Protein AF-A0A352Y1X3-F1 (afdb_monomer)

Structure (mmCIF, N/CA/C/O backbone):
data_AF-A0A352Y1X3-F1
#
_entry.id   AF-A0A352Y1X3-F1
#
loop_
_atom_site.group_PDB
_atom_site.id
_atom_site.type_symbol
_atom_site.label_atom_id
_atom_site.label_alt_id
_atom_site.label_comp_id
_atom_site.label_asym_id
_atom_site.label_entity_id
_atom_site.label_seq_id
_atom_site.pdbx_PDB_ins_code
_atom_site.Cartn_x
_atom_site.Cartn_y
_atom_site.Cartn_z
_atom_site.occupancy
_atom_site.B_iso_or_equiv
_atom_site.auth_seq_id
_atom_site.auth_comp_id
_atom_site.auth_asym_id
_atom_site.auth_atom_id
_atom_site.pdbx_PDB_model_num
ATOM 1 N N . MET A 1 1 ? -4.956 -9.281 20.844 1.00 88.56 1 MET A N 1
ATOM 2 C CA . MET A 1 1 ? -3.922 -8.690 19.982 1.00 88.56 1 MET A CA 1
ATOM 3 C C . MET A 1 1 ? -3.824 -9.556 18.750 1.00 88.56 1 MET A C 1
ATOM 5 O O . MET A 1 1 ? -3.416 -10.711 18.854 1.00 88.56 1 MET A O 1
ATOM 9 N N . THR A 1 2 ? -4.286 -9.019 17.634 1.00 98.06 2 THR A N 1
ATOM 10 C CA . THR A 1 2 ? -4.306 -9.686 16.334 1.00 98.06 2 THR A CA 1
ATOM 11 C C . THR A 1 2 ? -3.186 -9.117 15.469 1.00 98.06 2 THR A C 1
ATOM 13 O O . THR A 1 2 ? -2.874 -7.927 15.549 1.00 98.06 2 THR A O 1
ATOM 16 N N . THR A 1 3 ? -2.579 -9.967 14.644 1.00 98.38 3 THR A N 1
ATOM 17 C CA . THR A 1 3 ? -1.593 -9.543 13.646 1.00 98.38 3 THR A CA 1
ATOM 18 C C . THR A 1 3 ? -2.211 -9.626 12.259 1.00 98.38 3 THR A C 1
ATOM 20 O O . THR A 1 3 ? -2.694 -10.685 11.861 1.00 98.38 3 THR A O 1
ATOM 23 N N . TYR A 1 4 ? -2.161 -8.520 11.520 1.00 98.56 4 TYR A N 1
ATOM 24 C CA . TYR A 1 4 ? -2.619 -8.426 10.135 1.00 98.56 4 TYR A CA 1
ATOM 25 C C . TYR A 1 4 ? -1.434 -8.306 9.179 1.00 98.56 4 TYR A C 1
ATOM 27 O O . TYR A 1 4 ? -0.342 -7.875 9.556 1.00 98.56 4 TYR A O 1
ATOM 35 N N . THR A 1 5 ? -1.652 -8.657 7.917 1.00 98.38 5 THR A N 1
ATOM 36 C CA . THR A 1 5 ? -0.675 -8.457 6.843 1.00 98.38 5 THR A CA 1
ATOM 37 C C . THR A 1 5 ? -1.332 -7.716 5.690 1.00 98.38 5 THR A C 1
ATOM 39 O O . THR A 1 5 ? -2.448 -8.050 5.296 1.00 98.38 5 THR A O 1
ATOM 42 N N . ILE A 1 6 ? -0.642 -6.705 5.169 1.00 98.44 6 ILE A N 1
ATOM 43 C CA . ILE A 1 6 ? -1.045 -5.946 3.988 1.00 98.44 6 ILE A CA 1
ATOM 44 C C . ILE A 1 6 ? -0.016 -6.194 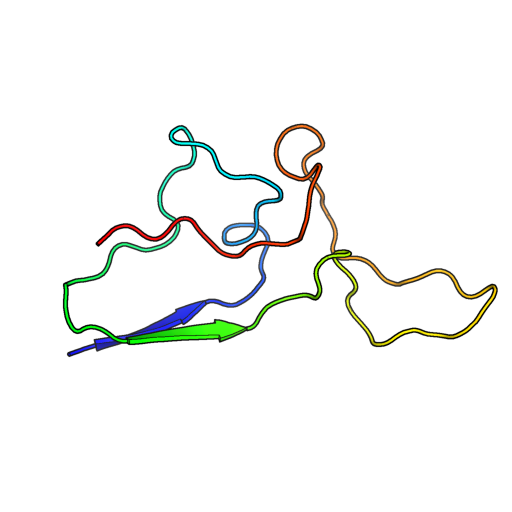2.890 1.00 98.44 6 ILE A C 1
ATOM 46 O O . ILE A 1 6 ? 1.159 -5.852 3.034 1.00 98.44 6 ILE A O 1
ATOM 50 N N . GLU A 1 7 ? -0.485 -6.772 1.790 1.00 98.12 7 GLU A N 1
ATOM 51 C CA . GLU A 1 7 ? 0.279 -6.919 0.554 1.00 98.12 7 GLU A CA 1
ATOM 52 C C . GLU A 1 7 ? 0.047 -5.702 -0.356 1.00 98.12 7 GLU A C 1
ATOM 54 O O . GLU A 1 7 ? -1.043 -5.124 -0.317 1.00 98.12 7 GLU A O 1
ATOM 59 N N . PRO A 1 8 ? 1.019 -5.314 -1.201 1.00 96.81 8 PRO A N 1
ATOM 60 C CA . PRO A 1 8 ? 0.906 -4.171 -2.100 1.00 96.81 8 PRO A CA 1
ATOM 61 C C . PRO A 1 8 ? 0.132 -4.559 -3.368 1.00 96.81 8 PRO A C 1
ATOM 63 O O . PRO A 1 8 ? 0.695 -4.714 -4.452 1.00 96.81 8 PRO A O 1
ATOM 66 N N . VAL A 1 9 ? -1.174 -4.750 -3.213 1.00 96.88 9 VAL A N 1
ATOM 67 C CA . VAL A 1 9 ? -2.123 -5.026 -4.296 1.00 96.88 9 VAL A CA 1
ATOM 68 C C . VAL A 1 9 ? -2.957 -3.784 -4.589 1.00 96.88 9 VAL A C 1
ATOM 70 O O . VAL A 1 9 ? -2.880 -2.769 -3.894 1.00 96.88 9 VAL A O 1
ATOM 73 N N . ARG A 1 10 ? -3.753 -3.810 -5.656 1.00 95.50 10 ARG A N 1
ATOM 74 C CA . ARG A 1 10 ? -4.411 -2.590 -6.129 1.00 95.50 10 ARG A CA 1
ATOM 75 C C . ARG A 1 10 ? -5.377 -2.010 -5.092 1.00 95.50 10 ARG A C 1
ATOM 77 O O . ARG A 1 10 ? -5.488 -0.788 -4.960 1.00 95.50 10 ARG A O 1
ATOM 84 N N . GLU A 1 11 ? -6.054 -2.883 -4.366 1.00 95.69 11 GLU A N 1
ATOM 85 C CA . GLU A 1 11 ? -7.056 -2.573 -3.351 1.00 95.69 11 GLU A CA 1
ATOM 86 C C . GLU A 1 11 ? -6.436 -1.865 -2.146 1.00 95.69 11 GLU A C 1
ATOM 88 O O . GLU A 1 11 ? -7.088 -1.030 -1.528 1.00 95.69 11 GLU A O 1
ATOM 93 N N . THR A 1 12 ? -5.171 -2.161 -1.848 1.00 97.00 12 THR A N 1
ATOM 94 C CA . THR A 1 12 ? -4.459 -1.647 -0.676 1.00 97.00 12 THR A CA 1
ATOM 95 C C . THR A 1 12 ? -3.546 -0.471 -1.001 1.00 97.00 12 THR A C 1
ATOM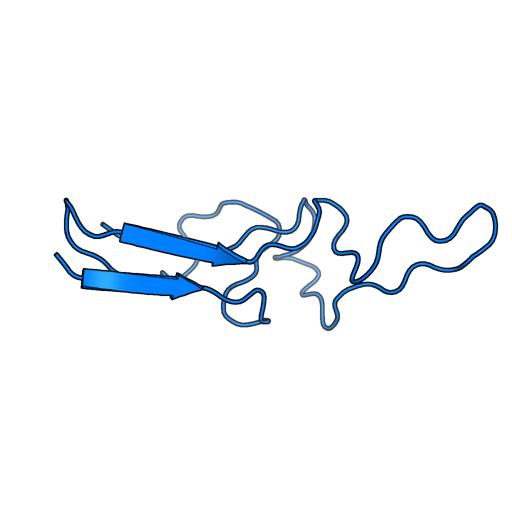 97 O O . THR A 1 12 ? -3.153 0.248 -0.088 1.00 97.00 12 THR A O 1
ATOM 100 N N . LEU A 1 13 ? -3.208 -0.254 -2.277 1.00 96.88 13 LEU A N 1
ATOM 101 C CA . LEU A 1 13 ? -2.295 0.801 -2.709 1.00 96.88 13 LEU A CA 1
ATOM 102 C C . LEU A 1 13 ? -3.005 2.125 -3.012 1.00 96.88 13 LEU A C 1
ATOM 104 O O . LEU A 1 13 ? -4.019 2.136 -3.707 1.00 96.88 13 LEU A O 1
ATOM 108 N N . CYS A 1 14 ? -2.418 3.261 -2.660 1.00 96.12 14 CYS A N 1
ATOM 109 C CA . CYS A 1 14 ? -2.805 4.592 -3.143 1.00 96.12 14 CYS A CA 1
ATOM 110 C C . CYS A 1 14 ? -1.562 5.464 -3.366 1.00 96.12 14 CYS A C 1
ATOM 112 O O . CYS A 1 14 ? -0.475 5.120 -2.908 1.00 96.12 14 CYS A O 1
ATOM 114 N N . GLY A 1 15 ? -1.695 6.575 -4.099 1.00 96.56 15 GLY A N 1
ATOM 115 C CA . GLY A 1 15 ? -0.585 7.510 -4.328 1.00 96.56 15 GLY A CA 1
ATOM 116 C C . GLY A 1 15 ? -0.741 8.869 -3.669 1.00 96.56 15 GLY A C 1
ATOM 117 O O . GLY A 1 15 ? -0.064 9.816 -4.063 1.00 96.56 15 GLY A O 1
ATOM 118 N N . SER A 1 16 ? -1.662 9.003 -2.723 1.00 95.00 16 SER A N 1
ATOM 119 C CA . SER A 1 16 ? -1.903 10.241 -1.986 1.00 95.00 16 SER A CA 1
ATOM 120 C C . SER A 1 16 ? -2.640 9.952 -0.682 1.00 95.00 16 SER A C 1
ATOM 122 O O . SER A 1 16 ? -3.150 8.854 -0.473 1.00 95.00 16 SER A O 1
ATOM 124 N N . PHE A 1 17 ? -2.716 10.944 0.200 1.00 94.25 17 PHE A N 1
ATOM 125 C CA . PHE A 1 17 ? -3.593 10.895 1.366 1.00 94.25 17 PHE A CA 1
ATOM 126 C C . PHE A 1 17 ? -4.897 11.629 1.054 1.00 94.25 17 PHE A C 1
ATOM 128 O O . PHE A 1 17 ? -4.873 12.766 0.586 1.00 94.25 17 PHE A O 1
ATOM 135 N N . SER A 1 18 ? -6.034 10.995 1.336 1.00 93.69 18 SER A N 1
ATOM 136 C CA . SER A 1 18 ? -7.359 11.609 1.238 1.00 93.69 18 SER A CA 1
ATOM 137 C C . SER A 1 18 ? -8.285 11.025 2.300 1.00 93.69 18 SER A C 1
ATOM 139 O O . SER A 1 18 ? -8.239 9.824 2.562 1.00 93.69 18 SER A O 1
ATOM 141 N N . ARG A 1 19 ? -9.160 11.858 2.881 1.00 95.12 19 ARG A N 1
ATOM 142 C CA . ARG A 1 19 ? -10.226 11.384 3.786 1.00 95.12 19 ARG A CA 1
ATOM 143 C C . ARG A 1 19 ? -11.316 10.600 3.053 1.00 95.12 19 ARG A C 1
ATOM 145 O O . ARG A 1 19 ? -12.131 9.954 3.692 1.00 95.12 19 ARG A O 1
ATOM 152 N N . GLU A 1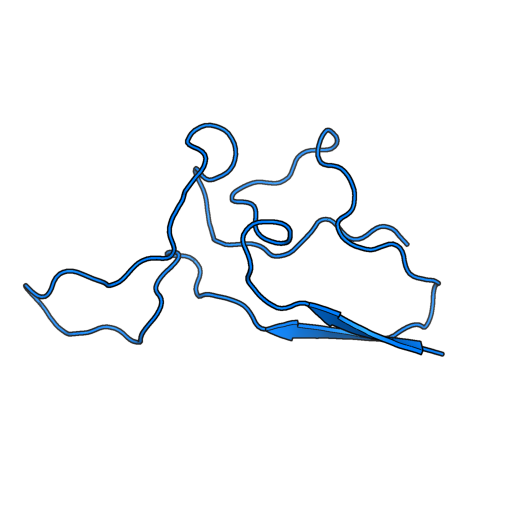 20 ? -11.377 10.746 1.732 1.00 94.56 20 GLU A N 1
ATOM 153 C CA . GLU A 1 20 ? -12.409 10.146 0.885 1.00 94.56 20 GLU A CA 1
ATOM 154 C C . GLU A 1 20 ? -12.101 8.679 0.560 1.00 94.56 20 GLU A C 1
ATOM 156 O O . GLU A 1 20 ? -12.956 7.965 0.042 1.00 94.56 20 GLU A O 1
ATOM 161 N N . TYR A 1 21 ? -10.887 8.207 0.860 1.00 94.56 21 TYR A N 1
ATOM 162 C CA . TYR A 1 21 ? -10.528 6.808 0.667 1.00 94.56 21 TYR A CA 1
ATOM 163 C C . TYR A 1 21 ? -11.126 5.950 1.776 1.00 94.56 21 TYR A C 1
ATOM 165 O O . TYR A 1 21 ? -10.908 6.202 2.961 1.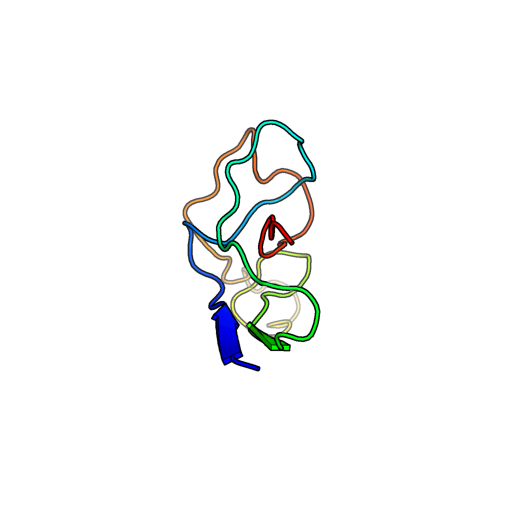00 94.56 21 TYR A O 1
ATOM 173 N N . ALA A 1 22 ? -11.848 4.903 1.378 1.00 96.25 22 ALA A N 1
ATOM 174 C CA . ALA A 1 22 ? -12.304 3.885 2.307 1.00 96.25 22 ALA A CA 1
ATOM 175 C C . ALA A 1 22 ? -11.092 3.195 2.965 1.00 96.25 22 ALA A C 1
ATOM 177 O O . ALA A 1 22 ? -10.107 2.918 2.271 1.00 96.25 22 ALA A O 1
ATOM 178 N N . PRO A 1 23 ? -11.149 2.894 4.274 1.00 97.94 23 PRO A N 1
ATOM 179 C CA . PRO A 1 23 ? -10.119 2.102 4.926 1.00 97.94 23 PRO A CA 1
ATOM 180 C C . PRO A 1 23 ? -9.971 0.736 4.259 1.00 97.94 23 PRO A C 1
ATOM 182 O O . PRO A 1 23 ? -10.959 0.041 4.026 1.00 97.94 23 PRO A O 1
ATOM 185 N N . VAL A 1 24 ? -8.731 0.333 3.993 1.00 97.88 24 VAL A N 1
ATOM 186 C CA . VAL A 1 24 ? -8.416 -0.994 3.432 1.00 97.88 24 VAL A CA 1
ATOM 187 C C . VAL A 1 24 ? -8.397 -2.068 4.522 1.00 97.88 24 VAL A C 1
ATOM 189 O O . VAL A 1 24 ? -8.486 -3.257 4.236 1.00 97.88 24 VAL A O 1
ATOM 192 N N . LEU A 1 25 ? -8.290 -1.635 5.781 1.00 98.25 25 LEU A N 1
ATOM 193 C CA . LEU A 1 25 ? -8.360 -2.449 6.987 1.00 98.25 25 LEU A CA 1
ATOM 194 C C . LEU A 1 25 ? -8.792 -1.560 8.165 1.00 98.25 25 LEU A C 1
ATOM 196 O O . LEU A 1 25 ? -8.403 -0.393 8.243 1.00 98.25 25 LEU A O 1
ATOM 200 N N . THR A 1 26 ? -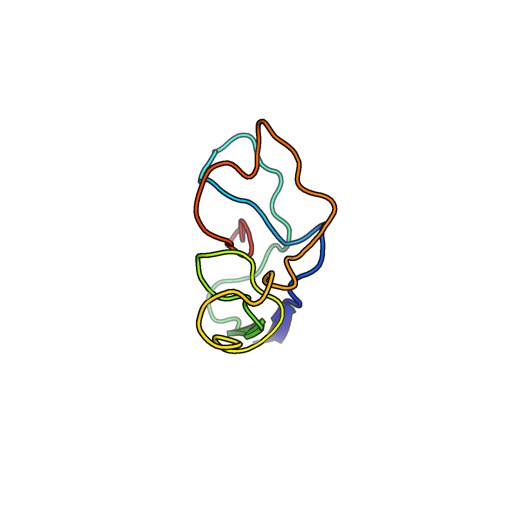9.578 -2.118 9.085 1.00 98.50 26 THR A N 1
ATOM 201 C CA . THR A 1 26 ? -9.880 -1.516 10.393 1.00 98.50 26 THR A CA 1
ATOM 202 C C . THR A 1 26 ? -9.316 -2.425 11.478 1.00 98.50 26 THR A C 1
ATOM 204 O O . THR A 1 26 ? -9.559 -3.631 11.435 1.00 98.50 26 THR A O 1
ATOM 207 N N . ILE A 1 27 ? -8.556 -1.871 12.418 1.00 98.50 27 ILE A N 1
ATOM 208 C CA . ILE A 1 27 ? -7.908 -2.616 13.508 1.00 98.50 27 ILE A CA 1
ATOM 209 C C . ILE A 1 27 ? -8.365 -2.093 14.868 1.00 98.50 27 ILE A C 1
ATOM 211 O O . ILE A 1 27 ? -9.142 -1.147 14.937 1.00 98.50 27 ILE A O 1
ATOM 215 N N . GLN A 1 28 ? -7.917 -2.718 15.955 1.00 98.56 28 GLN A N 1
ATOM 216 C CA . GLN A 1 28 ? -8.084 -2.179 17.304 1.00 98.56 28 GLN A CA 1
ATOM 217 C C . GLN A 1 28 ? -6.754 -1.639 17.836 1.00 98.56 28 GLN A C 1
ATOM 219 O O . GLN A 1 28 ? -5.675 -2.090 17.444 1.00 98.56 28 GLN A O 1
ATOM 224 N N . SER A 1 29 ? -6.819 -0.686 18.769 1.00 98.25 29 SER A N 1
ATOM 225 C CA . SER A 1 29 ? -5.622 -0.212 19.470 1.00 98.25 29 SER A CA 1
ATOM 226 C C . SER A 1 29 ? -4.893 -1.379 20.148 1.00 98.25 29 SER A C 1
ATOM 228 O O . SER A 1 29 ? -5.495 -2.157 20.890 1.00 98.25 29 SER A O 1
ATOM 230 N N . GLY A 1 30 ? -3.593 -1.503 19.877 1.00 98.06 30 GLY A N 1
ATOM 231 C CA . GLY A 1 30 ? -2.751 -2.603 20.353 1.00 98.06 30 GLY A CA 1
ATOM 232 C C . GLY A 1 30 ? -2.606 -3.780 19.382 1.00 98.06 30 GLY A C 1
ATOM 233 O O . GLY A 1 30 ? -1.791 -4.661 19.648 1.00 98.06 30 GLY A O 1
ATOM 234 N N . ASP A 1 31 ? -3.334 -3.807 18.262 1.00 98.69 31 ASP A N 1
ATOM 235 C CA . ASP A 1 31 ? -3.071 -4.760 17.178 1.00 98.69 31 ASP A CA 1
ATOM 236 C C . ASP A 1 31 ? -1.779 -4.416 16.416 1.00 98.69 31 ASP A C 1
ATOM 238 O O . ASP A 1 31 ? -1.274 -3.293 16.458 1.00 98.69 31 ASP A O 1
ATOM 242 N N . SER A 1 32 ? -1.231 -5.406 15.708 1.00 98.50 32 SER A N 1
ATOM 243 C CA . SER A 1 32 ? -0.021 -5.257 14.889 1.00 98.50 32 SER A CA 1
ATOM 244 C C . SER A 1 32 ? -0.345 -5.406 13.405 1.00 98.50 32 SER A C 1
ATOM 246 O O . SER A 1 32 ? -1.127 -6.273 13.016 1.00 98.50 32 SER A O 1
ATOM 248 N N . VAL A 1 33 ? 0.283 -4.594 12.552 1.00 98.38 33 VAL A N 1
ATOM 249 C CA . VAL A 1 33 ? 0.124 -4.681 11.092 1.00 98.38 33 VAL A CA 1
ATOM 250 C C . VAL A 1 33 ? 1.493 -4.788 10.438 1.00 98.38 33 VAL A C 1
ATOM 252 O O . VAL A 1 33 ? 2.354 -3.932 10.632 1.00 98.38 33 VAL A O 1
ATOM 255 N N . HIS A 1 34 ? 1.694 -5.847 9.661 1.00 98.50 34 HIS A N 1
ATOM 256 C CA . HIS A 1 34 ? 2.890 -6.048 8.852 1.00 98.50 34 HIS A CA 1
ATOM 257 C C . HIS A 1 34 ? 2.606 -5.606 7.417 1.00 98.50 34 HIS A C 1
ATOM 259 O O . HIS A 1 34 ? 1.707 -6.136 6.765 1.00 98.50 34 HIS A O 1
ATOM 265 N N . PHE A 1 35 ? 3.379 -4.647 6.917 1.00 98.38 35 PHE A N 1
ATOM 266 C CA . PHE A 1 35 ? 3.259 -4.166 5.545 1.00 98.38 35 PHE A CA 1
ATOM 267 C C . PHE A 1 35 ? 4.382 -4.722 4.688 1.00 98.38 35 PHE A C 1
ATOM 269 O O . PHE A 1 35 ? 5.560 -4.547 5.007 1.00 98.38 35 PHE A O 1
ATOM 276 N N . ARG A 1 36 ? 4.016 -5.300 3.547 1.00 97.88 36 ARG A N 1
ATOM 277 C CA . ARG A 1 36 ? 4.909 -5.356 2.398 1.00 97.88 36 ARG A CA 1
ATOM 278 C C . ARG A 1 36 ? 4.617 -4.143 1.522 1.00 97.88 36 ARG A C 1
ATOM 280 O O . ARG A 1 36 ? 3.473 -3.903 1.150 1.00 97.88 36 ARG A O 1
ATOM 287 N N . THR A 1 37 ? 5.649 -3.380 1.184 1.00 96.88 37 THR A N 1
ATOM 288 C CA . THR A 1 37 ? 5.507 -2.143 0.409 1.00 96.88 37 THR A CA 1
ATOM 289 C C . THR A 1 37 ? 6.231 -2.23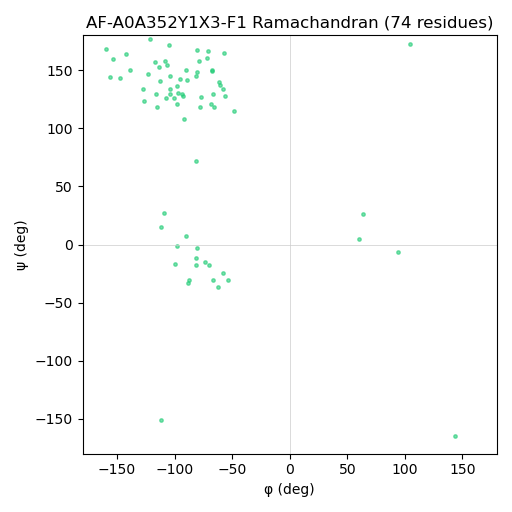9 -0.927 1.00 96.88 37 THR A C 1
ATOM 291 O O . THR A 1 37 ? 7.171 -3.017 -1.089 1.00 96.88 37 THR A O 1
ATOM 294 N N . LEU A 1 38 ? 5.797 -1.415 -1.878 1.00 96.81 38 LEU A N 1
ATOM 295 C CA . LEU A 1 38 ? 6.632 -1.032 -3.014 1.00 96.81 38 LEU A CA 1
ATOM 296 C C . LEU A 1 38 ? 7.584 0.084 -2.578 1.00 96.81 38 LEU A C 1
ATOM 298 O O . LEU A 1 38 ? 7.395 0.695 -1.521 1.00 96.81 38 LEU A O 1
ATOM 302 N N . ASP A 1 39 ? 8.591 0.373 -3.394 1.00 95.31 39 ASP A N 1
ATOM 303 C CA . ASP A 1 39 ? 9.322 1.623 -3.241 1.00 95.31 39 ASP A CA 1
ATOM 304 C C . ASP A 1 39 ? 8.446 2.818 -3.668 1.00 95.31 39 ASP A C 1
ATOM 306 O O . ASP A 1 39 ? 7.407 2.684 -4.324 1.00 95.31 39 ASP A O 1
ATOM 310 N N . ALA A 1 40 ? 8.900 4.019 -3.319 1.00 95.25 40 ALA A N 1
ATOM 311 C CA . ALA A 1 40 ? 8.174 5.259 -3.565 1.00 95.25 40 ALA A CA 1
ATOM 312 C C . ALA A 1 40 ? 7.847 5.506 -5.055 1.00 95.25 40 ALA A C 1
ATOM 314 O O . ALA A 1 40 ? 6.895 6.224 -5.359 1.00 95.25 40 ALA A O 1
ATOM 315 N N . GLY A 1 41 ? 8.608 4.930 -5.986 1.00 95.06 41 GLY A N 1
ATOM 316 C CA . GLY A 1 41 ? 8.415 5.060 -7.428 1.00 95.06 41 GLY A CA 1
ATOM 317 C C . GLY A 1 41 ? 7.499 4.011 -8.063 1.00 95.06 41 GLY A C 1
ATOM 318 O O . GLY A 1 41 ? 7.365 4.015 -9.287 1.00 95.06 41 GLY A O 1
ATOM 319 N N . TRP A 1 42 ? 6.837 3.163 -7.264 1.00 96.69 42 TRP A N 1
ATOM 320 C CA . TRP A 1 42 ? 5.982 2.066 -7.742 1.00 96.69 42 TRP A CA 1
ATOM 321 C C . TRP A 1 42 ? 6.743 0.990 -8.530 1.00 96.69 42 TRP A C 1
ATOM 323 O O . TRP A 1 42 ? 6.151 0.330 -9.387 1.00 96.69 42 TRP A O 1
ATOM 333 N N . HIS A 1 43 ? 8.040 0.806 -8.290 1.00 95.75 43 HIS A N 1
ATOM 334 C CA . HIS A 1 43 ? 8.826 -0.195 -8.997 1.00 95.75 43 HIS A CA 1
ATOM 335 C C . HIS A 1 43 ? 8.612 -1.589 -8.396 1.00 95.75 43 HIS A C 1
ATOM 337 O O . HIS A 1 43 ? 8.341 -1.772 -7.207 1.00 95.75 43 HIS A O 1
ATOM 343 N N . LEU A 1 44 ? 8.694 -2.598 -9.259 1.00 95.00 44 LEU A N 1
ATOM 344 C CA . LEU A 1 44 ? 8.532 -4.011 -8.903 1.00 95.00 44 LEU A CA 1
ATOM 345 C C . LEU A 1 44 ? 9.873 -4.721 -8.699 1.00 95.00 44 LEU A C 1
ATOM 347 O O . LEU A 1 44 ? 9.906 -5.915 -8.404 1.00 95.00 44 LEU A O 1
ATOM 351 N N . GLU A 1 45 ? 10.972 -4.003 -8.895 1.00 93.50 45 GLU A N 1
ATOM 352 C CA . GLU A 1 45 ? 12.329 -4.525 -8.856 1.00 93.50 45 GLU A CA 1
ATOM 353 C C . GLU A 1 45 ? 13.325 -3.423 -8.464 1.00 93.50 45 GLU A C 1
ATOM 355 O O . GLU A 1 45 ? 13.000 -2.236 -8.579 1.00 93.50 45 GLU A O 1
ATOM 360 N N . PRO A 1 46 ? 14.527 -3.791 -7.980 1.00 91.56 46 PRO A N 1
ATOM 361 C CA . PRO A 1 46 ? 15.609 -2.840 -7.742 1.00 91.56 46 PRO A CA 1
ATOM 362 C C . PRO A 1 46 ? 15.988 -2.065 -9.008 1.00 91.56 46 PRO A C 1
ATOM 364 O O . PRO A 1 46 ? 15.665 -2.490 -10.114 1.00 91.56 46 PRO A O 1
ATOM 367 N N . PHE A 1 47 ? 16.730 -0.965 -8.841 1.00 90.94 47 PHE A N 1
ATOM 368 C CA . PHE A 1 47 ? 17.233 -0.169 -9.963 1.00 90.94 47 PHE A CA 1
ATOM 369 C C . PHE A 1 47 ? 17.893 -1.060 -11.027 1.00 90.94 47 PHE A C 1
ATOM 371 O O . PHE A 1 47 ? 18.913 -1.685 -10.726 1.00 90.94 47 PHE A O 1
ATOM 378 N N . PRO A 1 48 ? 17.332 -1.132 -12.251 1.00 90.94 48 PRO A N 1
ATOM 379 C CA . PRO A 1 48 ? 17.801 -2.076 -13.259 1.00 90.94 48 PRO A CA 1
ATOM 380 C C . PRO A 1 48 ? 19.053 -1.593 -14.008 1.00 90.94 48 PRO A C 1
ATOM 382 O O . PRO A 1 48 ? 19.582 -2.329 -14.837 1.00 90.94 48 PRO A O 1
ATOM 385 N N . GLY A 1 49 ? 19.534 -0.379 -13.721 1.00 92.69 49 GLY A N 1
ATOM 386 C CA . GLY A 1 49 ? 20.610 0.283 -14.452 1.00 92.69 49 GLY A CA 1
ATOM 387 C C . GLY A 1 49 ? 20.101 1.394 -15.367 1.00 92.69 49 GLY A C 1
ATOM 388 O O . GLY A 1 49 ? 18.897 1.610 -15.522 1.00 92.69 49 GLY A O 1
ATOM 389 N N . GLU A 1 50 ? 21.043 2.131 -15.947 1.00 91.06 50 GLU A N 1
ATOM 390 C CA . GLU A 1 50 ? 20.752 3.184 -16.920 1.00 91.06 50 GLU A CA 1
ATOM 391 C C . GLU A 1 50 ? 20.186 2.578 -18.216 1.00 91.06 50 GLU A C 1
ATOM 393 O O . GLU A 1 50 ? 20.477 1.433 -18.557 1.00 91.06 50 GLU A O 1
ATOM 398 N N . ASP A 1 51 ? 19.323 3.326 -18.907 1.00 90.31 51 ASP A N 1
ATOM 399 C CA . ASP A 1 51 ? 18.661 2.943 -20.168 1.00 90.31 51 ASP A CA 1
ATOM 400 C C . ASP A 1 51 ? 17.759 1.692 -20.138 1.00 90.31 51 ASP A C 1
ATOM 402 O O . ASP A 1 51 ? 17.177 1.314 -21.160 1.00 90.31 51 ASP A O 1
ATOM 406 N N . VAL A 1 52 ? 17.549 1.078 -18.970 1.00 91.44 52 VAL A N 1
ATOM 407 C CA . VAL A 1 52 ? 16.580 -0.010 -18.801 1.00 91.44 52 VAL A CA 1
ATOM 408 C C . VAL A 1 52 ? 15.238 0.548 -18.333 1.00 91.44 52 VAL A C 1
ATOM 410 O O . VAL A 1 52 ? 15.137 1.291 -17.356 1.00 91.44 52 VAL A O 1
ATOM 413 N N . LYS A 1 53 ? 14.161 0.163 -19.027 1.00 89.06 53 LYS A N 1
ATOM 414 C CA . LYS A 1 53 ? 12.803 0.518 -18.613 1.00 89.06 53 LYS A CA 1
ATOM 415 C C . LYS A 1 53 ? 12.447 -0.218 -17.323 1.00 89.06 53 LYS A C 1
ATOM 417 O O . LYS A 1 53 ? 12.381 -1.443 -17.306 1.00 89.06 53 LYS A O 1
ATOM 422 N N . TRP A 1 54 ? 12.121 0.542 -16.286 1.00 92.50 54 TRP A N 1
ATOM 423 C CA . TRP A 1 54 ? 11.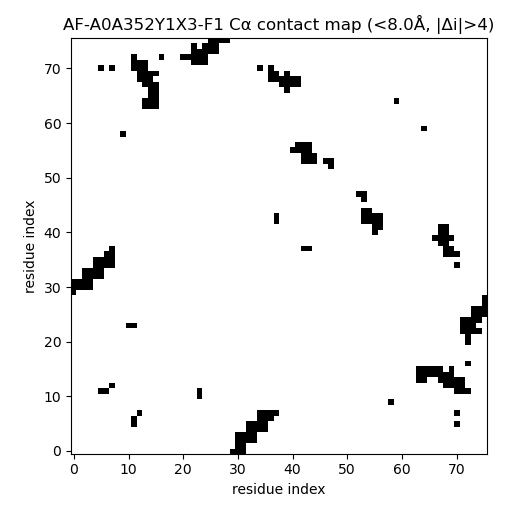635 -0.001 -15.026 1.00 92.50 54 TRP A CA 1
ATOM 424 C C . TRP A 1 54 ? 10.339 -0.795 -15.189 1.00 92.50 54 TRP A C 1
ATOM 426 O O . TRP A 1 54 ? 9.386 -0.334 -15.833 1.00 92.50 54 TRP A O 1
ATOM 436 N N . ARG A 1 55 ? 10.256 -1.946 -14.517 1.00 94.25 55 ARG A N 1
ATOM 437 C CA . ARG A 1 55 ? 8.971 -2.605 -14.272 1.00 94.25 55 ARG A CA 1
ATOM 438 C C . ARG A 1 55 ? 8.257 -1.899 -13.129 1.00 94.25 55 ARG A C 1
ATOM 440 O O . ARG A 1 55 ? 8.752 -1.855 -12.006 1.00 94.25 55 ARG A O 1
ATOM 447 N N . GLN A 1 56 ? 7.087 -1.351 -13.433 1.00 93.56 56 GLN A N 1
ATOM 448 C CA . GLN A 1 56 ? 6.247 -0.629 -12.484 1.00 93.56 56 GLN A CA 1
ATOM 449 C C . GLN A 1 56 ? 4.944 -1.379 -12.228 1.00 93.56 56 GLN A C 1
ATOM 451 O O . GLN A 1 56 ? 4.472 -2.147 -13.069 1.00 93.56 56 GLN A O 1
ATOM 456 N N . PHE A 1 57 ? 4.381 -1.163 -11.045 1.00 96.44 57 PHE A N 1
ATOM 457 C CA . PHE A 1 57 ? 3.082 -1.693 -10.670 1.00 96.44 57 PHE A CA 1
ATOM 458 C C . PHE A 1 57 ? 1.981 -1.055 -11.521 1.00 96.44 57 PHE A C 1
ATOM 460 O O . PHE A 1 57 ? 1.869 0.168 -11.595 1.00 96.44 57 PHE A O 1
ATOM 467 N N . GLU A 1 58 ? 1.133 -1.895 -12.108 1.00 93.81 58 GLU A N 1
ATOM 468 C CA . GLU A 1 58 ? -0.017 -1.499 -12.916 1.00 93.81 58 GLU A CA 1
ATOM 469 C C . GLU A 1 58 ? -1.218 -2.403 -12.579 1.00 93.81 58 GLU A C 1
ATOM 471 O O . GLU A 1 58 ? -1.018 -3.568 -12.224 1.00 93.81 58 GLU A O 1
ATOM 476 N N . PRO A 1 59 ? -2.467 -1.910 -12.698 1.00 93.56 59 PRO A N 1
ATOM 477 C CA . PRO A 1 59 ? -2.852 -0.592 -13.213 1.00 93.56 59 PRO A CA 1
ATOM 478 C C . PRO A 1 59 ? -2.735 0.547 -12.181 1.00 93.56 59 PRO A C 1
ATOM 480 O O . PRO A 1 59 ? -3.058 0.364 -11.000 1.00 93.56 59 PRO A O 1
ATOM 483 N N . ARG A 1 60 ? -2.358 1.751 -12.635 1.00 92.56 60 ARG A N 1
ATOM 484 C CA . ARG A 1 60 ? -2.433 3.007 -11.858 1.00 92.56 60 ARG A CA 1
ATOM 485 C C . ARG A 1 60 ? -3.684 3.828 -12.180 1.00 92.56 60 ARG A C 1
AT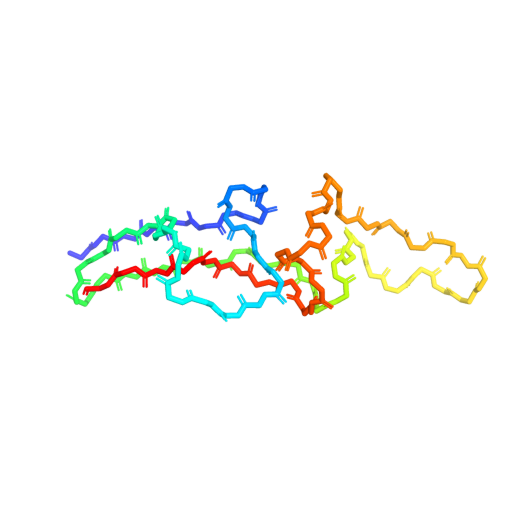OM 487 O O . ARG A 1 60 ? -4.037 4.057 -13.336 1.00 92.56 60 ARG A O 1
ATOM 494 N N . VAL A 1 61 ? -4.332 4.345 -11.140 1.00 90.56 61 VAL A N 1
ATOM 495 C CA . VAL A 1 61 ? -5.479 5.254 -11.232 1.00 90.56 61 VAL A CA 1
ATOM 496 C C . VAL A 1 61 ? -4.964 6.691 -11.228 1.00 90.56 61 VAL A C 1
ATOM 498 O O . VAL A 1 61 ? -4.524 7.200 -10.200 1.00 90.56 61 VAL A O 1
ATOM 501 N N . LYS A 1 62 ? -5.035 7.372 -12.377 1.00 84.06 62 LYS A N 1
ATOM 502 C CA . LYS A 1 62 ? -4.401 8.686 -12.614 1.00 84.06 62 LYS A CA 1
ATOM 503 C C . LYS A 1 62 ? -4.742 9.771 -11.586 1.00 84.06 62 LYS A C 1
ATOM 505 O O . LYS A 1 62 ? -3.936 10.673 -11.388 1.00 84.06 62 LYS A O 1
ATOM 510 N N . GLU A 1 63 ? -5.922 9.747 -10.980 1.00 84.62 63 GLU A N 1
ATOM 511 C CA . GLU A 1 63 ? -6.339 10.744 -9.979 1.00 84.62 63 GLU A CA 1
ATOM 512 C C . GLU A 1 63 ? -5.906 10.364 -8.559 1.00 84.62 63 GLU A C 1
ATOM 514 O O . GLU A 1 63 ? -5.574 11.239 -7.764 1.00 84.62 63 GLU A O 1
ATOM 519 N N . ARG A 1 64 ? -5.826 9.060 -8.274 1.00 86.50 64 ARG A N 1
ATOM 520 C CA . ARG A 1 64 ? -5.483 8.512 -6.955 1.00 86.50 64 ARG A CA 1
ATOM 521 C C . ARG A 1 64 ? -3.981 8.341 -6.752 1.00 86.50 64 ARG A C 1
ATOM 523 O O . ARG A 1 64 ? -3.477 8.497 -5.646 1.00 86.50 64 ARG A O 1
ATOM 530 N N . ASP A 1 65 ? -3.263 8.023 -7.824 1.00 93.88 65 ASP A N 1
ATOM 531 C CA . ASP A 1 65 ? -1.921 7.451 -7.751 1.00 93.88 65 ASP A CA 1
ATOM 532 C C . ASP A 1 65 ? -0.816 8.421 -8.196 1.00 93.88 65 ASP A C 1
ATOM 534 O O . ASP A 1 65 ? 0.215 7.982 -8.690 1.00 93.88 65 ASP A O 1
ATOM 538 N N . ARG A 1 66 ? -1.003 9.744 -8.082 1.00 87.25 66 ARG A N 1
ATOM 539 C CA . ARG A 1 66 ? -0.027 10.730 -8.606 1.00 87.25 66 ARG A CA 1
ATOM 540 C C . ARG A 1 66 ? 1.269 10.870 -7.798 1.00 87.25 66 ARG A C 1
ATOM 542 O O . ARG A 1 66 ? 2.213 11.458 -8.315 1.00 87.25 66 ARG A O 1
ATOM 549 N N . GLY A 1 67 ? 1.323 10.363 -6.569 1.00 93.88 67 GLY A N 1
ATOM 550 C CA . GLY A 1 67 ? 2.492 10.433 -5.691 1.00 93.88 67 GLY A CA 1
ATOM 551 C C . GLY A 1 67 ? 3.150 9.078 -5.441 1.00 93.88 67 GLY A C 1
ATOM 552 O O . GLY A 1 67 ? 3.119 8.181 -6.287 1.00 93.88 67 GLY A O 1
ATOM 553 N N . HIS A 1 68 ? 3.773 8.948 -4.270 1.00 96.81 68 HIS A N 1
ATOM 554 C CA . HIS A 1 68 ? 4.486 7.737 -3.870 1.00 96.81 68 HIS A CA 1
ATOM 555 C C . HIS A 1 68 ? 3.558 6.550 -3.647 1.00 96.81 68 HIS A C 1
ATOM 557 O O . HIS A 1 68 ? 2.421 6.750 -3.242 1.00 96.81 68 HIS A O 1
ATOM 563 N N . ALA A 1 69 ? 4.035 5.327 -3.877 1.00 97.19 69 ALA A N 1
ATOM 564 C CA . ALA A 1 69 ? 3.266 4.130 -3.551 1.00 97.19 69 ALA A CA 1
ATOM 565 C C . ALA A 1 69 ? 3.086 4.015 -2.029 1.00 97.19 69 ALA A C 1
ATOM 567 O O . ALA A 1 69 ? 4.061 3.896 -1.289 1.00 97.19 69 ALA A O 1
ATOM 568 N N . LEU A 1 70 ? 1.840 4.053 -1.563 1.00 97.25 70 LEU A N 1
ATOM 569 C CA . LEU A 1 70 ? 1.467 3.933 -0.153 1.00 97.25 70 LEU A CA 1
ATOM 570 C C . LEU A 1 70 ? 0.500 2.765 0.020 1.00 97.25 70 LEU A C 1
ATOM 572 O O . LEU A 1 70 ? -0.318 2.523 -0.860 1.00 97.25 70 LEU A O 1
ATOM 576 N N . CYS A 1 71 ? 0.554 2.076 1.161 1.00 97.69 71 CYS A N 1
ATOM 577 C CA . CYS A 1 71 ? -0.457 1.092 1.552 1.00 97.69 71 CYS A CA 1
ATOM 578 C C . CYS A 1 71 ? -1.422 1.715 2.570 1.00 97.69 71 CYS A C 1
ATOM 580 O O . CYS A 1 71 ? -0.972 2.215 3.602 1.00 97.69 71 CYS A O 1
ATOM 582 N N . GLY A 1 72 ? -2.730 1.674 2.317 1.00 96.38 72 GLY A N 1
ATOM 583 C CA . GLY A 1 72 ? -3.738 2.210 3.231 1.00 96.38 72 GLY A CA 1
ATOM 584 C C . GLY A 1 72 ? -4.939 2.862 2.534 1.00 96.38 72 GLY A C 1
ATOM 585 O O . GLY A 1 72 ? -5.117 2.700 1.326 1.00 96.38 72 GLY A O 1
ATOM 586 N N . PRO A 1 73 ? -5.748 3.640 3.283 1.00 97.25 73 PRO A N 1
ATOM 587 C CA . PRO A 1 73 ? -5.577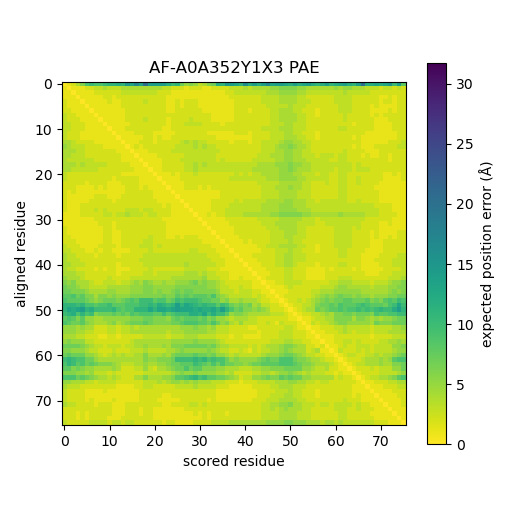 3.985 4.702 1.00 97.25 73 PRO A CA 1
ATOM 588 C C . PRO A 1 73 ? -6.023 2.874 5.668 1.00 97.25 73 PRO A C 1
ATOM 590 O O . PRO A 1 73 ? -6.848 2.034 5.321 1.00 97.25 73 PRO A O 1
ATOM 593 N N . ILE A 1 74 ? -5.497 2.894 6.897 1.00 98.19 74 ILE A N 1
ATOM 594 C CA . ILE A 1 74 ? -5.930 2.022 8.002 1.00 98.19 74 ILE A CA 1
ATOM 595 C C . ILE A 1 74 ? -6.783 2.841 8.969 1.00 98.19 74 ILE A C 1
ATOM 597 O O . ILE A 1 74 ? -6.391 3.950 9.335 1.00 98.19 74 ILE A O 1
ATOM 601 N N . ALA A 1 75 ? -7.919 2.295 9.393 1.00 98.31 75 ALA A N 1
ATOM 602 C CA . ALA A 1 75 ? -8.710 2.843 10.492 1.00 98.31 75 ALA A CA 1
ATOM 603 C C . ALA A 1 75 ? -8.354 2.135 11.810 1.00 98.31 75 ALA A C 1
ATOM 605 O O . ALA A 1 75 ? -8.114 0.926 11.814 1.00 98.31 75 ALA A O 1
ATOM 606 N N . ILE A 1 76 ? -8.315 2.892 12.909 1.00 97.25 76 ILE A N 1
ATOM 607 C CA . ILE A 1 76 ? -8.015 2.420 14.271 1.00 97.25 76 ILE A CA 1
ATOM 608 C C . ILE A 1 76 ? -9.195 2.770 15.171 1.00 97.25 76 ILE A C 1
ATOM 610 O O . ILE A 1 76 ? -9.664 3.927 15.058 1.00 97.25 76 ILE A O 1
#

Secondary structure (DSSP, 8-state):
--EEEE---TTTEESS--TTSPPSEE--TT-EEEEP---TT-BSSS---TTPPPPB-S---TTT-SS--EE-PEE-

Sequence (76 aa):
MTTYTIEPVRETLCGSFSREYAPVLTIQSGDSVHFRTLDAGWHLEPFPGEDVKWRQFEPRVKERDRGHALCGPIAI

Mean predicted aligned error: 3.04 Å

Radius of gyration: 14.14 Å; Cα contacts (8 Å, |Δi|>4): 120; chains: 1; bounding box: 33×21×40 Å

Solvent-accessible surface area (backbone atoms only — not comparable to full-atom values): 4872 Å² total; per-residue (Å²): 124,55,79,48,76,44,64,74,43,78,82,27,42,35,11,67,90,63,90,85,58,70,60,62,44,76,55,57,91,80,45,46,77,47,76,51,75,53,48,60,83,31,38,76,61,75,89,80,55,85,97,50,86,79,60,58,69,74,88,72,50,79,87,53,42,77,49,43,47,40,80,39,49,73,42,109

Nearest PDB structures (foldseek):
  3tkk-assembly2_D  TM=7.420E-01  e=2.759E-01  Caldanaerobacter subterraneus subsp. tengcongensis

pLDDT: mean 95.15, std 3.42, range [84.06, 98.69]

Foldseek 3Di:
DEEEEDELDPLFKWFDDDPPDDWSEEDDPPYHYHYDWDWQQQFPDPDPDPPDDTHGDDDDDVVTRVTGIDTGDYHD